Protein AF-A0A257K7D1-F1 (afdb_monomer_lite)

Secondary structure (DSSP, 8-state):
------------TTTTTPPEE---HHHHHHTT--HHHHHHHHHS-EESS-EEEEEEETTEEEEEEEEEPHHHHHHHHHHHHHHHHHHHHHHHHHHTTT-----TTTTT----HHHHHHHHHHHHHHHHHHHHH-HHHHHHHH---

Foldseek 3Di:
DDDDDDDDDPVDPVCPPWDKDADDPVVVVVLVDDPLLVVLQRPWTWTQDWDWAFFAAVNHGDPDTDTDGRSLVRLLCLLVVLVVLLVVLVVVVVCVVPDPPDCPPPVVRNDDPVVSVVSVVSSVSSLVVCCSVDVPVSCRHPNND

Structure (mmCIF, N/CA/C/O backbone):
data_AF-A0A257K7D1-F1
#
_entry.id   AF-A0A257K7D1-F1
#
loop_
_atom_site.group_PDB
_atom_site.id
_atom_site.type_symbol
_atom_site.label_atom_id
_atom_site.label_alt_id
_atom_site.label_comp_id
_atom_site.label_asym_id
_atom_site.label_entity_id
_atom_site.label_seq_id
_atom_site.pdbx_PDB_ins_code
_atom_site.Cartn_x
_atom_site.Cartn_y
_atom_site.Cartn_z
_atom_site.occupancy
_atom_site.B_iso_or_equiv
_atom_site.auth_seq_id
_atom_site.auth_comp_id
_atom_site.auth_asym_id
_atom_site.auth_atom_id
_atom_site.pdbx_PDB_model_num
ATOM 1 N N . MET A 1 1 ? 11.484 -5.020 -21.585 1.00 34.69 1 MET A N 1
ATOM 2 C CA . MET A 1 1 ? 11.827 -6.453 -21.657 1.00 34.69 1 MET A CA 1
ATOM 3 C C . MET A 1 1 ? 12.340 -6.832 -20.279 1.00 34.69 1 MET A C 1
ATOM 5 O O . MET A 1 1 ? 13.451 -6.448 -19.941 1.00 34.69 1 MET A O 1
ATOM 9 N N . PHE A 1 2 ? 11.475 -7.412 -19.446 1.00 36.97 2 PHE A N 1
ATOM 10 C CA . PHE A 1 2 ? 11.816 -7.836 -18.087 1.00 36.97 2 PHE A CA 1
ATOM 11 C C . PHE A 1 2 ? 12.715 -9.071 -18.182 1.00 36.97 2 PHE A C 1
ATOM 13 O O . PHE A 1 2 ? 12.420 -9.980 -18.957 1.00 36.97 2 PHE A O 1
ATOM 20 N N . LYS A 1 3 ? 13.846 -9.068 -17.475 1.00 34.97 3 LYS A N 1
ATOM 21 C CA . LYS A 1 3 ? 14.707 -10.246 -17.371 1.00 34.97 3 LYS A CA 1
ATOM 22 C C . LYS A 1 3 ? 14.173 -11.105 -16.232 1.00 34.97 3 LYS A C 1
ATOM 24 O O . LYS A 1 3 ? 14.294 -10.721 -15.074 1.00 34.97 3 LYS A O 1
ATOM 29 N N . ASN A 1 4 ? 13.577 -12.238 -16.587 1.00 47.53 4 ASN A N 1
ATOM 30 C CA . ASN A 1 4 ? 13.416 -13.351 -15.664 1.00 47.53 4 ASN A CA 1
ATOM 31 C C . ASN A 1 4 ? 14.812 -13.882 -15.341 1.00 47.53 4 ASN A C 1
ATOM 33 O O . ASN A 1 4 ? 15.613 -14.038 -16.259 1.00 47.53 4 ASN A O 1
ATOM 37 N N . ASP A 1 5 ? 15.110 -14.051 -14.054 1.00 44.22 5 ASP A N 1
ATOM 38 C CA . ASP A 1 5 ? 15.799 -15.224 -13.496 1.00 44.22 5 ASP A CA 1
ATOM 39 C C . ASP A 1 5 ? 16.345 -14.889 -12.106 1.00 44.22 5 ASP A C 1
ATOM 41 O O . ASP A 1 5 ? 17.493 -14.487 -11.924 1.00 44.22 5 ASP A O 1
ATOM 45 N N . THR A 1 6 ? 15.507 -15.064 -11.086 1.00 39.00 6 THR A N 1
ATOM 46 C CA . THR A 1 6 ? 15.970 -15.434 -9.741 1.00 39.00 6 THR A CA 1
ATOM 47 C C . THR A 1 6 ? 14.795 -16.024 -8.967 1.00 39.00 6 THR A C 1
ATOM 49 O O . THR A 1 6 ? 13.923 -15.314 -8.474 1.00 39.00 6 THR A O 1
ATOM 52 N N . LYS A 1 7 ? 14.746 -17.360 -8.896 1.00 37.09 7 LYS A N 1
ATOM 53 C CA . LYS A 1 7 ? 13.826 -18.085 -8.015 1.00 37.09 7 LYS A CA 1
ATOM 54 C C . LYS A 1 7 ? 14.290 -17.892 -6.573 1.00 37.09 7 LYS A C 1
ATOM 56 O O . LYS A 1 7 ? 15.144 -18.637 -6.105 1.00 37.09 7 LYS A O 1
ATOM 61 N N . PHE A 1 8 ? 13.730 -16.915 -5.871 1.00 42.38 8 PHE A N 1
ATOM 62 C CA . PHE A 1 8 ? 13.699 -16.972 -4.414 1.00 42.38 8 PHE A CA 1
ATOM 63 C C . PHE A 1 8 ? 12.501 -17.830 -4.031 1.00 42.38 8 PHE A C 1
ATOM 65 O O . PHE A 1 8 ? 11.358 -17.477 -4.313 1.00 42.38 8 PHE A O 1
ATOM 72 N N . MET A 1 9 ? 12.772 -18.998 -3.455 1.00 40.91 9 MET A N 1
ATOM 73 C CA . ME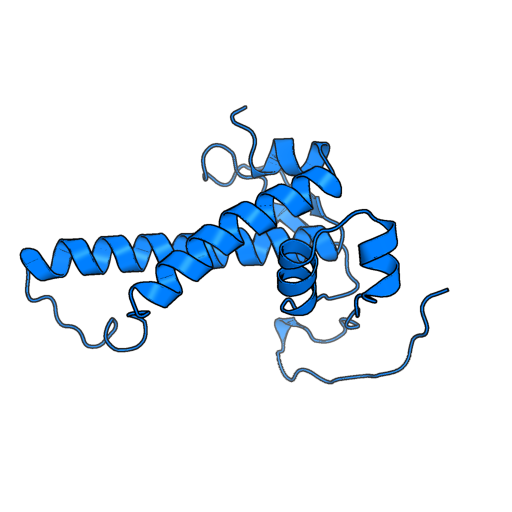T A 1 9 ? 11.730 -19.781 -2.810 1.00 40.91 9 MET A CA 1
ATOM 74 C C . MET A 1 9 ? 11.439 -19.121 -1.468 1.00 40.91 9 MET A C 1
ATOM 76 O O . MET A 1 9 ? 12.229 -19.223 -0.536 1.00 40.91 9 MET A O 1
ATOM 80 N N . THR A 1 10 ? 10.338 -18.378 -1.396 1.00 49.41 10 THR A N 1
ATOM 81 C CA . THR A 1 10 ? 9.723 -18.055 -0.114 1.00 49.41 10 THR A CA 1
ATOM 82 C C . THR A 1 10 ? 8.930 -19.289 0.308 1.00 49.41 10 THR A C 1
ATOM 84 O O . THR A 1 10 ? 7.974 -19.675 -0.362 1.00 49.41 10 THR A O 1
ATOM 87 N N . ASP A 1 11 ? 9.352 -19.950 1.389 1.00 48.47 11 ASP A N 1
ATOM 88 C CA . ASP A 1 11 ? 8.725 -21.164 1.945 1.00 48.47 11 ASP A CA 1
ATOM 89 C C . ASP A 1 11 ? 7.366 -20.867 2.621 1.00 48.47 11 ASP A C 1
AT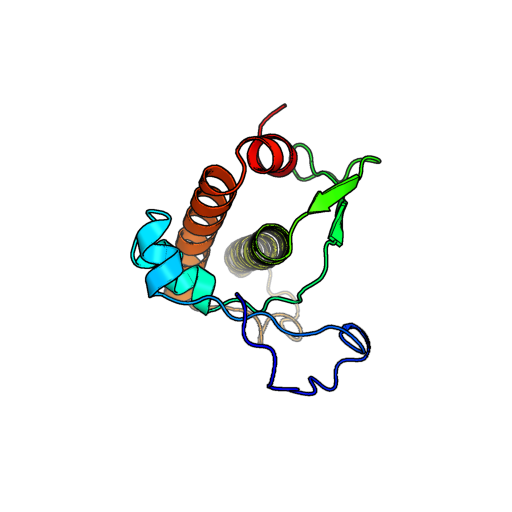OM 91 O O . ASP A 1 11 ? 7.059 -21.359 3.706 1.00 48.47 11 ASP A O 1
ATOM 95 N N . ASN A 1 12 ? 6.529 -20.029 2.003 1.00 54.81 12 ASN A N 1
ATOM 96 C CA . ASN A 1 12 ? 5.181 -19.742 2.468 1.00 54.81 12 ASN A CA 1
ATOM 97 C C . ASN A 1 12 ? 4.176 -20.467 1.551 1.00 54.81 12 ASN A C 1
ATOM 99 O O . ASN A 1 12 ? 4.139 -20.201 0.349 1.00 54.81 12 ASN A O 1
ATOM 103 N N . PRO A 1 13 ? 3.332 -21.386 2.062 1.00 57.41 13 PRO A N 1
ATOM 104 C CA . PRO A 1 13 ? 2.403 -22.156 1.227 1.00 57.41 13 PRO A CA 1
ATOM 105 C C . PRO A 1 13 ? 1.421 -21.282 0.428 1.00 57.41 13 PRO A C 1
ATOM 107 O O . PRO A 1 13 ? 0.890 -21.731 -0.585 1.00 57.41 13 PRO A O 1
ATOM 110 N N . ILE A 1 14 ? 1.209 -20.029 0.845 1.00 56.81 14 ILE A N 1
ATOM 111 C CA . ILE A 1 14 ? 0.345 -19.054 0.164 1.00 56.81 14 ILE A CA 1
ATOM 112 C C . ILE A 1 14 ? 0.996 -18.505 -1.123 1.00 56.81 14 ILE A C 1
ATOM 114 O O . ILE A 1 14 ? 0.285 -18.168 -2.069 1.00 56.81 14 ILE A O 1
ATOM 118 N N . THR A 1 15 ? 2.331 -18.450 -1.195 1.00 56.50 15 THR A N 1
ATOM 119 C CA . THR A 1 15 ? 3.094 -17.871 -2.321 1.00 56.50 15 THR A CA 1
ATOM 120 C C . THR A 1 15 ? 3.662 -18.929 -3.272 1.00 56.50 15 THR A C 1
ATOM 122 O O . THR A 1 15 ? 4.341 -18.597 -4.246 1.00 56.50 15 THR A O 1
ATOM 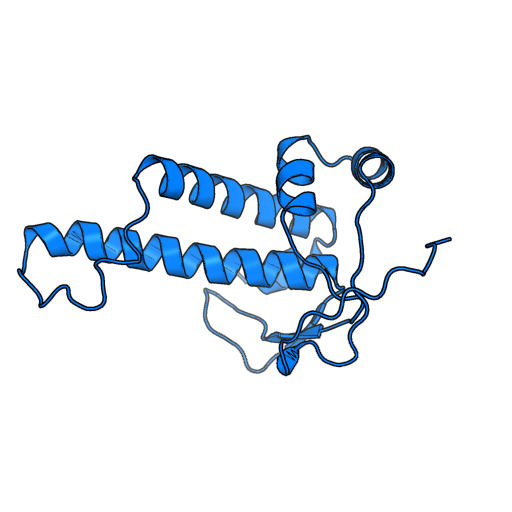125 N N . SER A 1 16 ? 3.360 -20.210 -3.032 1.00 55.44 16 SER A N 1
ATOM 126 C CA . SER A 1 16 ? 3.813 -21.325 -3.865 1.00 55.44 16 SER A CA 1
ATOM 127 C C . SER A 1 16 ? 3.364 -21.159 -5.324 1.00 55.44 16 SER A C 1
ATOM 129 O O . SER A 1 16 ? 2.176 -21.025 -5.618 1.00 55.44 16 SER A O 1
ATOM 131 N N . GLY A 1 17 ? 4.329 -21.157 -6.250 1.00 65.62 17 GLY A N 1
ATOM 132 C CA . GLY A 1 17 ? 4.084 -21.001 -7.689 1.00 65.62 17 GLY A CA 1
ATOM 133 C C . GLY A 1 17 ? 3.958 -19.555 -8.185 1.00 65.62 17 GLY A C 1
ATOM 134 O O . GLY A 1 17 ? 3.676 -19.359 -9.365 1.00 65.62 17 GLY A O 1
ATOM 135 N N . LEU A 1 18 ? 4.170 -18.552 -7.326 1.00 69.75 18 LEU A N 1
ATOM 136 C CA . LEU A 1 18 ? 4.232 -17.146 -7.731 1.00 69.75 18 LEU A CA 1
ATOM 137 C C . LEU A 1 18 ? 5.674 -16.728 -8.045 1.00 69.75 18 LEU A C 1
ATOM 139 O O . LEU A 1 18 ? 6.596 -17.020 -7.288 1.00 69.75 18 LEU A O 1
ATOM 143 N N . GLU A 1 19 ? 5.870 -16.016 -9.154 1.00 77.56 19 GLU A N 1
ATOM 144 C CA . GLU A 1 19 ? 7.155 -15.388 -9.478 1.00 77.56 19 GLU A CA 1
ATOM 145 C C . GLU A 1 19 ? 7.236 -14.013 -8.813 1.00 77.56 19 GLU A C 1
ATOM 147 O O . GLU A 1 19 ? 6.304 -13.219 -8.931 1.00 77.56 19 GLU A O 1
ATOM 152 N N . MET A 1 20 ? 8.337 -13.710 -8.125 1.00 76.62 20 MET A N 1
ATOM 153 C CA . MET A 1 20 ? 8.539 -12.370 -7.569 1.00 76.62 20 MET A CA 1
ATOM 154 C C . MET A 1 20 ? 8.872 -11.368 -8.674 1.00 76.62 20 MET A C 1
ATOM 156 O O . MET A 1 20 ? 9.603 -11.676 -9.616 1.00 76.62 20 MET A O 1
ATOM 160 N N . MET A 1 21 ? 8.362 -10.149 -8.529 1.00 82.00 21 MET A N 1
ATOM 161 C CA . MET A 1 21 ? 8.673 -9.026 -9.404 1.00 82.00 21 MET A CA 1
ATOM 162 C C . MET A 1 21 ? 9.550 -8.015 -8.664 1.00 82.00 21 MET A C 1
ATOM 164 O O . MET A 1 21 ? 9.309 -7.698 -7.503 1.00 82.00 21 MET A O 1
ATOM 168 N N . PHE A 1 22 ? 10.535 -7.460 -9.370 1.00 81.00 22 PHE A N 1
ATOM 169 C CA . PHE A 1 22 ? 11.393 -6.397 -8.855 1.00 81.00 22 PHE A CA 1
ATOM 170 C C . PHE A 1 22 ? 11.139 -5.091 -9.600 1.00 81.00 22 PHE A C 1
ATOM 172 O O . PHE A 1 22 ? 10.986 -5.073 -10.824 1.00 81.00 22 PHE A O 1
ATOM 179 N N . LEU A 1 23 ? 11.122 -3.986 -8.858 1.00 86.69 23 LEU A N 1
ATOM 180 C CA . LEU A 1 23 ? 10.993 -2.647 -9.420 1.00 86.69 23 LEU A CA 1
ATOM 181 C C . LEU A 1 23 ? 12.373 -2.009 -9.592 1.00 86.69 23 LEU A C 1
ATOM 183 O O . LEU A 1 23 ? 13.192 -1.990 -8.677 1.00 86.69 23 LEU A O 1
ATOM 187 N N . GLU A 1 24 ? 12.629 -1.438 -10.768 1.00 88.50 24 GLU A N 1
ATOM 188 C CA . GLU A 1 24 ? 13.871 -0.713 -11.036 1.00 88.50 24 GLU A CA 1
ATOM 189 C C . GLU A 1 24 ? 13.719 0.781 -10.728 1.00 88.50 24 GLU A C 1
ATOM 191 O O . GLU A 1 24 ? 12.890 1.467 -11.331 1.00 88.50 24 GLU A O 1
ATOM 196 N N . VAL A 1 25 ? 14.603 1.336 -9.892 1.00 89.62 25 VAL A N 1
ATOM 197 C CA . VAL A 1 25 ? 14.611 2.771 -9.529 1.00 89.62 25 VAL A CA 1
ATOM 198 C C . VAL A 1 25 ? 14.589 3.687 -10.756 1.00 89.62 25 VAL A C 1
ATOM 200 O O . VAL A 1 25 ? 13.861 4.678 -10.799 1.00 89.62 25 VAL A O 1
ATOM 203 N N . LYS A 1 26 ? 15.357 3.345 -11.798 1.00 91.06 26 LYS A N 1
ATOM 204 C CA . LYS A 1 26 ? 15.412 4.127 -13.042 1.00 91.06 26 LYS A CA 1
ATOM 205 C C . LYS A 1 26 ? 14.065 4.149 -13.770 1.00 91.06 26 LYS A C 1
ATOM 207 O O . LYS A 1 26 ? 13.726 5.169 -14.367 1.00 91.06 26 LYS A O 1
ATOM 212 N N . ALA A 1 27 ? 13.317 3.047 -13.745 1.00 89.69 27 ALA A N 1
ATOM 213 C CA . ALA A 1 27 ? 11.980 2.979 -14.324 1.00 89.69 27 ALA A CA 1
ATOM 214 C C . ALA A 1 27 ? 10.981 3.793 -13.490 1.00 89.69 27 ALA A C 1
ATOM 216 O O . ALA A 1 27 ? 10.233 4.587 -14.055 1.00 89.69 27 ALA A O 1
ATOM 217 N N . LEU A 1 28 ? 11.044 3.687 -12.159 1.00 91.50 28 LEU A N 1
ATOM 218 C CA . LEU A 1 28 ? 10.182 4.448 -11.250 1.00 91.50 28 LEU A CA 1
ATOM 219 C C . LEU A 1 28 ? 10.380 5.965 -11.386 1.00 91.50 28 LEU A C 1
ATOM 221 O O . LEU A 1 28 ? 9.410 6.713 -11.488 1.00 91.50 28 LEU A O 1
ATOM 225 N N . ARG A 1 29 ? 11.629 6.430 -11.496 1.00 91.56 29 ARG A N 1
ATOM 226 C CA . ARG A 1 29 ? 11.921 7.853 -11.741 1.00 91.56 29 ARG A CA 1
ATOM 227 C C . ARG A 1 29 ? 11.356 8.349 -13.071 1.00 91.56 29 ARG A C 1
ATOM 229 O O . ARG A 1 29 ? 10.852 9.463 -13.138 1.00 91.56 29 ARG A O 1
ATOM 236 N N . LYS A 1 30 ? 11.379 7.523 -14.125 1.00 92.31 30 LYS A N 1
ATOM 237 C CA . LYS A 1 30 ? 10.740 7.858 -15.414 1.00 92.31 30 LYS A CA 1
ATOM 238 C C . LYS A 1 30 ? 9.215 7.952 -15.321 1.00 92.31 30 LYS A C 1
ATOM 240 O O . LYS A 1 30 ? 8.613 8.643 -16.133 1.00 92.31 30 LYS A O 1
ATOM 245 N N . MET A 1 31 ? 8.607 7.272 -14.350 1.00 87.56 31 MET A N 1
ATOM 246 C CA . MET A 1 31 ? 7.174 7.352 -14.045 1.00 87.56 31 MET A CA 1
ATOM 247 C C . MET A 1 31 ? 6.824 8.532 -13.118 1.00 87.56 31 MET A C 1
ATOM 249 O O . MET A 1 31 ? 5.685 8.636 -12.673 1.00 87.56 31 MET A O 1
ATOM 253 N N . ASN A 1 32 ? 7.768 9.442 -12.839 1.00 92.81 32 ASN A N 1
ATOM 254 C CA . ASN A 1 32 ? 7.582 10.613 -11.973 1.00 92.81 32 ASN A CA 1
ATOM 255 C C . ASN A 1 32 ? 7.176 10.268 -10.523 1.00 92.81 32 ASN A C 1
ATOM 257 O O . ASN A 1 32 ? 6.415 11.006 -9.879 1.00 92.81 32 ASN A O 1
ATOM 261 N N . PHE A 1 33 ? 7.697 9.157 -9.994 1.00 93.38 33 PHE A N 1
ATOM 262 C CA . PHE A 1 33 ? 7.681 8.907 -8.554 1.00 93.38 33 PHE A CA 1
ATOM 263 C C . PHE A 1 33 ? 8.761 9.734 -7.853 1.00 93.38 33 PHE A C 1
ATOM 265 O O . PHE A 1 33 ? 9.884 9.848 -8.350 1.00 93.38 33 PHE A O 1
ATOM 272 N N . ASN A 1 34 ? 8.406 10.337 -6.719 1.00 94.75 34 ASN A N 1
ATOM 273 C CA . ASN A 1 34 ? 9.350 11.049 -5.860 1.00 94.75 34 ASN A CA 1
ATOM 274 C C . ASN A 1 34 ? 10.139 10.065 -4.972 1.00 94.75 34 ASN A C 1
ATOM 276 O O . ASN A 1 34 ? 9.854 8.870 -4.956 1.00 94.75 34 ASN A O 1
ATOM 280 N N . GLU A 1 35 ? 11.137 10.555 -4.234 1.00 94.56 35 GLU A N 1
ATOM 281 C CA . GLU A 1 35 ? 12.019 9.681 -3.445 1.00 94.56 35 GLU A CA 1
ATOM 282 C C . GLU A 1 35 ? 11.277 8.914 -2.334 1.00 94.56 35 GLU A C 1
ATOM 284 O O . GLU A 1 35 ? 11.561 7.738 -2.137 1.00 94.56 35 GLU A O 1
ATOM 289 N N . GLU A 1 36 ? 10.276 9.511 -1.675 1.00 94.12 36 GLU A N 1
ATOM 290 C CA . GLU A 1 36 ? 9.467 8.817 -0.654 1.00 94.12 36 GLU A CA 1
ATOM 291 C C . GLU A 1 36 ? 8.589 7.716 -1.262 1.00 94.12 36 GLU A C 1
ATOM 293 O O . GLU A 1 36 ? 8.417 6.645 -0.682 1.00 94.12 36 GLU A O 1
ATOM 298 N N . GLU A 1 37 ? 8.029 7.972 -2.445 1.00 94.38 37 GLU A N 1
ATOM 299 C CA . GLU A 1 37 ? 7.233 6.994 -3.182 1.00 94.38 37 GLU A CA 1
ATOM 300 C C . GLU A 1 37 ? 8.099 5.826 -3.657 1.00 94.38 37 GLU A C 1
ATOM 302 O O . GLU A 1 37 ? 7.682 4.673 -3.569 1.00 94.38 37 GLU A O 1
ATOM 307 N N . ILE A 1 38 ? 9.314 6.118 -4.124 1.00 93.75 38 ILE A N 1
ATOM 308 C CA . ILE A 1 38 ? 10.293 5.106 -4.523 1.00 93.75 38 ILE A CA 1
ATOM 309 C C . ILE A 1 38 ? 10.729 4.281 -3.312 1.00 93.75 38 ILE A C 1
ATOM 311 O O . ILE A 1 38 ? 10.742 3.058 -3.407 1.00 93.75 38 ILE A O 1
ATOM 315 N N . GLU A 1 39 ? 11.053 4.914 -2.183 1.00 93.62 39 GLU A N 1
ATOM 316 C CA . GLU A 1 39 ? 11.440 4.212 -0.955 1.00 93.62 39 GLU A CA 1
ATOM 317 C C . GLU A 1 39 ? 10.347 3.231 -0.516 1.00 93.62 39 GLU A C 1
ATOM 319 O O . GLU A 1 39 ? 10.632 2.057 -0.275 1.00 93.62 39 GLU A O 1
ATOM 324 N N . LEU A 1 40 ? 9.084 3.677 -0.498 1.00 94.31 40 LEU A N 1
ATOM 325 C CA . LEU A 1 40 ? 7.964 2.800 -0.174 1.00 94.31 40 LEU A CA 1
ATOM 326 C C . LEU A 1 40 ? 7.840 1.659 -1.190 1.00 94.31 40 LEU A C 1
ATOM 328 O O . LEU A 1 40 ? 7.758 0.504 -0.783 1.00 94.31 40 LEU A O 1
ATOM 332 N N . LEU A 1 41 ? 7.877 1.950 -2.494 1.00 92.69 41 LEU A N 1
ATOM 333 C CA . LEU A 1 41 ? 7.760 0.926 -3.537 1.00 92.69 41 LEU A CA 1
ATOM 334 C C . LEU A 1 41 ? 8.849 -0.140 -3.433 1.00 92.69 41 LEU A C 1
ATOM 336 O O . LEU A 1 41 ? 8.564 -1.310 -3.650 1.00 92.69 41 LEU A O 1
ATOM 340 N N . LEU A 1 42 ? 10.079 0.233 -3.100 1.00 91.38 42 LEU A N 1
ATOM 341 C CA . LEU A 1 42 ? 11.179 -0.724 -2.973 1.00 91.38 42 LEU A CA 1
ATOM 342 C C . LEU A 1 42 ? 11.121 -1.548 -1.682 1.00 91.38 42 LEU A C 1
ATOM 344 O O . LEU A 1 42 ? 11.769 -2.587 -1.611 1.00 91.38 42 LEU A O 1
ATOM 348 N N . SER A 1 43 ? 10.364 -1.104 -0.676 1.00 88.94 43 SER A N 1
ATOM 349 C CA . SER A 1 43 ? 10.180 -1.841 0.581 1.00 88.94 43 SER A CA 1
ATOM 350 C C . SER A 1 43 ? 9.101 -2.928 0.530 1.00 88.94 43 SER A C 1
ATOM 352 O O . SER A 1 43 ? 8.989 -3.705 1.475 1.00 88.94 43 SER A O 1
ATOM 354 N N . LEU A 1 44 ? 8.295 -2.975 -0.536 1.00 88.81 44 LEU A N 1
ATOM 355 C CA . LEU A 1 44 ? 7.203 -3.938 -0.679 1.00 88.81 44 LEU A CA 1
ATOM 356 C C . LEU A 1 44 ? 7.636 -5.170 -1.473 1.00 88.81 44 LEU A C 1
ATOM 358 O O . LEU A 1 44 ? 8.460 -5.093 -2.385 1.00 88.81 44 LEU A O 1
ATOM 362 N N . GLU A 1 45 ? 7.010 -6.297 -1.157 1.00 84.50 45 GLU A N 1
ATOM 363 C CA . GLU A 1 45 ? 7.115 -7.523 -1.940 1.00 84.50 45 GLU A CA 1
ATOM 364 C C . GLU A 1 45 ? 6.026 -7.553 -3.014 1.00 84.50 45 GLU A C 1
ATOM 366 O O . GLU A 1 45 ? 4.862 -7.242 -2.751 1.00 84.50 45 GLU A O 1
ATOM 371 N N . TYR A 1 46 ? 6.405 -7.950 -4.228 1.00 83.44 46 TYR A N 1
ATOM 372 C CA . TYR A 1 46 ? 5.487 -8.058 -5.354 1.00 83.44 46 TYR A CA 1
ATOM 373 C C . TYR A 1 46 ? 5.533 -9.455 -5.942 1.00 83.44 46 TYR A C 1
ATOM 375 O O . TYR A 1 46 ? 6.604 -9.986 -6.242 1.00 83.44 46 TYR A O 1
ATOM 383 N N . PHE A 1 47 ? 4.356 -9.998 -6.217 1.00 83.19 47 PHE A N 1
ATOM 384 C CA . PHE A 1 47 ? 4.196 -11.225 -6.978 1.00 83.19 47 PHE A CA 1
ATOM 385 C C . PHE A 1 47 ? 3.651 -10.884 -8.360 1.00 83.19 47 PHE A C 1
ATOM 387 O O . PHE A 1 47 ? 2.724 -10.090 -8.485 1.00 83.19 47 PHE A O 1
ATOM 394 N N . ASN A 1 48 ? 4.218 -11.474 -9.410 1.00 80.31 48 ASN A N 1
ATOM 395 C CA . ASN A 1 48 ? 3.824 -11.273 -10.802 1.00 80.31 48 ASN A CA 1
ATOM 396 C C . ASN A 1 48 ? 2.482 -11.963 -11.106 1.00 80.31 48 ASN A C 1
ATOM 398 O O . ASN A 1 48 ? 2.393 -12.924 -11.872 1.00 80.31 48 ASN A O 1
ATOM 402 N N . LYS A 1 49 ? 1.422 -11.506 -10.442 1.00 83.06 49 LYS A N 1
ATOM 403 C CA . LYS A 1 49 ? 0.076 -12.042 -10.545 1.00 83.06 49 LYS A CA 1
ATOM 404 C C . LYS A 1 49 ? -0.944 -10.933 -10.342 1.00 83.06 49 LYS A C 1
ATOM 406 O O . LYS A 1 49 ? -0.853 -10.142 -9.412 1.00 83.06 49 LYS A O 1
ATOM 411 N N . TYR A 1 50 ? -1.944 -10.917 -11.214 1.00 86.19 50 TYR A N 1
ATOM 412 C CA . TYR A 1 50 ? -3.130 -10.105 -10.999 1.00 86.19 50 TYR A CA 1
ATOM 413 C C . TYR A 1 50 ? -4.000 -10.726 -9.911 1.00 86.19 50 TYR A C 1
ATOM 415 O O . TYR A 1 50 ? -4.264 -11.933 -9.926 1.00 86.19 50 TYR A O 1
ATOM 423 N N . GLU A 1 51 ? -4.497 -9.894 -9.005 1.00 85.31 51 GLU A N 1
ATOM 424 C CA . GLU A 1 51 ? -5.222 -10.359 -7.828 1.00 85.31 51 GLU A CA 1
ATOM 425 C C . GLU A 1 51 ? -6.633 -9.788 -7.756 1.00 85.31 51 GLU A C 1
ATOM 427 O O . GLU A 1 51 ? -6.875 -8.610 -8.015 1.00 85.31 51 GLU A O 1
ATOM 432 N N . LEU A 1 52 ? -7.597 -10.646 -7.410 1.00 89.38 52 LEU A N 1
ATOM 433 C CA . LEU A 1 52 ? -8.979 -10.230 -7.200 1.00 89.38 52 LEU A CA 1
ATOM 434 C C . LEU A 1 52 ? -9.140 -9.666 -5.792 1.00 89.38 52 LEU A C 1
ATOM 436 O O . LEU A 1 52 ? -9.265 -10.414 -4.823 1.00 89.38 52 LEU A O 1
ATOM 440 N N . PHE A 1 53 ? -9.239 -8.347 -5.705 1.00 86.50 53 PHE A N 1
ATOM 441 C CA . PHE A 1 53 ? -9.417 -7.634 -4.452 1.00 86.50 53 PHE A CA 1
ATOM 442 C C . PHE A 1 53 ? -10.876 -7.279 -4.184 1.00 86.50 53 PHE A C 1
ATOM 444 O O . PHE A 1 53 ? -11.580 -6.823 -5.092 1.00 86.50 53 PHE A O 1
ATOM 451 N N . PRO A 1 54 ? -11.359 -7.437 -2.938 1.00 86.44 54 PRO A N 1
ATOM 452 C CA . PRO A 1 54 ? -12.662 -6.924 -2.553 1.00 86.44 54 PRO A CA 1
ATOM 453 C C . PRO A 1 54 ? -12.659 -5.393 -2.580 1.00 86.44 54 PRO A C 1
ATOM 455 O O . PRO A 1 54 ? -11.819 -4.746 -1.954 1.00 86.44 54 PRO A O 1
ATOM 458 N N . VAL A 1 55 ? -13.648 -4.807 -3.252 1.00 84.06 55 VAL A N 1
ATOM 459 C CA . VAL A 1 55 ? -13.862 -3.357 -3.219 1.00 84.06 55 VAL A CA 1
ATOM 460 C C . VAL A 1 55 ? -14.338 -2.965 -1.829 1.00 84.06 55 VAL A C 1
ATOM 462 O O . VAL A 1 55 ? -15.269 -3.578 -1.291 1.00 84.06 55 VAL A O 1
ATOM 465 N N . ARG A 1 56 ? -13.737 -1.915 -1.269 1.00 79.94 56 ARG A N 1
ATOM 466 C CA . ARG A 1 56 ? -14.110 -1.351 0.027 1.00 79.94 56 ARG A CA 1
ATOM 467 C C . ARG A 1 56 ? -14.725 0.026 -0.173 1.00 79.94 56 ARG A C 1
ATOM 469 O O . ARG A 1 56 ? -14.117 0.885 -0.792 1.00 79.94 56 ARG A O 1
ATOM 476 N N . LYS A 1 57 ? -15.913 0.244 0.385 1.00 75.56 57 LYS A N 1
ATOM 477 C CA . LYS A 1 57 ? -16.562 1.559 0.441 1.00 75.56 57 LYS A CA 1
ATOM 478 C C . LYS A 1 57 ? -16.705 1.978 1.887 1.00 75.56 57 LYS A C 1
ATOM 480 O O . LYS A 1 57 ? -17.288 1.229 2.669 1.00 75.56 57 LYS A O 1
ATOM 485 N N . ASN A 1 58 ? -16.173 3.146 2.246 1.00 73.25 58 ASN A N 1
ATOM 486 C CA . ASN A 1 58 ? -16.117 3.598 3.641 1.00 73.25 58 ASN A CA 1
ATOM 487 C C . ASN A 1 58 ? -15.593 2.480 4.558 1.00 73.25 58 ASN A C 1
ATOM 489 O O . ASN A 1 58 ? -16.191 2.160 5.581 1.00 73.25 58 ASN A O 1
ATOM 493 N N . GLU A 1 59 ? -14.523 1.814 4.108 1.00 69.50 59 GLU A N 1
ATOM 494 C CA . GLU A 1 59 ? -13.831 0.725 4.815 1.00 69.50 59 GLU A CA 1
ATOM 495 C C . GLU A 1 59 ? -14.607 -0.599 4.926 1.00 69.50 59 GLU A C 1
ATOM 497 O O . GLU A 1 59 ? -14.031 -1.621 5.306 1.00 69.50 59 GLU A O 1
ATOM 502 N N . LYS A 1 60 ? -15.872 -0.636 4.498 1.00 79.88 60 LYS A N 1
ATOM 503 C CA . LYS A 1 60 ? -16.687 -1.853 4.464 1.00 79.88 60 LYS A CA 1
ATOM 504 C C . LYS A 1 60 ? -16.462 -2.616 3.166 1.00 79.88 60 LYS A C 1
ATOM 506 O O . LYS A 1 60 ? -16.578 -2.054 2.076 1.00 79.88 60 LYS A O 1
ATOM 511 N N . ILE A 1 61 ? -16.157 -3.908 3.292 1.00 83.88 61 ILE A N 1
ATOM 512 C CA . ILE A 1 61 ? -16.066 -4.829 2.155 1.00 83.88 61 ILE A CA 1
ATOM 513 C C . ILE A 1 61 ? -17.436 -4.905 1.482 1.00 83.88 61 ILE A C 1
ATOM 515 O O . ILE A 1 61 ? -18.457 -5.107 2.136 1.00 83.88 61 ILE A O 1
ATOM 519 N N . THR A 1 62 ? -17.446 -4.731 0.168 1.00 85.12 62 THR A N 1
ATOM 520 C CA . THR A 1 62 ? -18.638 -4.889 -0.662 1.00 85.12 62 THR A CA 1
ATOM 521 C C . THR A 1 62 ? -18.637 -6.257 -1.344 1.00 85.12 62 THR A C 1
ATOM 523 O O . THR A 1 62 ? -17.626 -6.956 -1.369 1.00 85.12 62 THR A O 1
ATOM 526 N N . ASN A 1 63 ? -19.752 -6.617 -1.982 1.00 87.56 63 ASN A N 1
ATOM 527 C CA . ASN A 1 63 ? -19.847 -7.847 -2.778 1.00 87.56 63 ASN A CA 1
ATOM 528 C C . ASN A 1 63 ? -19.113 -7.754 -4.130 1.00 87.56 63 ASN A C 1
ATOM 530 O O . ASN A 1 63 ? -19.101 -8.719 -4.892 1.00 87.56 63 ASN A O 1
ATOM 534 N N . LYS A 1 64 ? -18.534 -6.594 -4.465 1.00 86.88 64 LYS A N 1
ATOM 535 C CA . LYS A 1 64 ? -17.801 -6.387 -5.715 1.00 86.88 64 LYS A CA 1
ATOM 536 C C . LYS A 1 64 ? -16.327 -6.724 -5.522 1.00 86.88 64 LYS A C 1
ATOM 538 O O . LYS A 1 64 ? -15.744 -6.433 -4.478 1.00 86.88 64 LYS A O 1
ATOM 543 N N . LYS A 1 65 ? -15.720 -7.281 -6.566 1.00 90.31 65 LYS A N 1
ATOM 544 C CA . LYS A 1 65 ? -14.276 -7.494 -6.654 1.00 90.31 65 LYS A CA 1
ATOM 545 C C . LYS A 1 65 ? -13.727 -6.779 -7.879 1.00 90.31 65 LYS A C 1
ATOM 547 O O . LYS A 1 65 ? -14.428 -6.670 -8.883 1.00 90.31 65 LYS A O 1
ATOM 552 N N . ILE A 1 66 ? -12.495 -6.306 -7.780 1.00 88.69 66 ILE A N 1
ATOM 553 C CA . ILE A 1 66 ? -11.742 -5.735 -8.894 1.00 88.69 66 ILE A CA 1
ATOM 554 C C . ILE A 1 66 ? -10.441 -6.501 -9.056 1.00 88.69 66 ILE A C 1
ATOM 556 O O . ILE A 1 66 ? -9.878 -6.989 -8.080 1.00 88.69 66 ILE A O 1
ATOM 560 N N . LEU A 1 67 ? -9.995 -6.634 -10.298 1.00 90.81 67 LEU A N 1
ATOM 561 C CA . LEU A 1 67 ? -8.705 -7.226 -10.601 1.00 90.81 67 LEU A CA 1
ATOM 562 C C . LEU A 1 67 ? -7.644 -6.125 -10.511 1.00 90.81 67 LEU A C 1
ATOM 564 O O . LEU A 1 67 ? -7.750 -5.124 -11.219 1.00 90.81 67 LEU A O 1
ATOM 568 N N . LEU A 1 68 ? -6.666 -6.294 -9.628 1.00 89.81 68 LEU A N 1
ATOM 569 C CA . LEU A 1 68 ? -5.548 -5.373 -9.450 1.00 89.81 68 LEU A CA 1
ATOM 570 C C . LEU A 1 68 ? -4.304 -5.924 -10.134 1.00 89.81 68 LEU A C 1
ATOM 572 O O . LEU A 1 68 ? -4.061 -7.131 -10.106 1.00 89.81 68 LEU A O 1
ATOM 576 N N . ASP A 1 69 ? -3.521 -5.032 -10.735 1.00 89.25 69 ASP A N 1
ATOM 577 C CA . ASP A 1 69 ? -2.151 -5.348 -11.122 1.00 89.25 69 ASP A CA 1
ATOM 578 C C . ASP A 1 69 ? -1.274 -5.584 -9.874 1.00 89.25 69 ASP A C 1
ATOM 580 O O . ASP A 1 69 ? -1.615 -5.102 -8.788 1.00 89.25 69 ASP A O 1
ATOM 584 N N . PRO A 1 70 ? -0.140 -6.294 -10.019 1.00 89.31 70 PRO A N 1
ATOM 585 C CA . PRO A 1 70 ? 0.771 -6.609 -8.918 1.00 89.31 70 PRO A CA 1
ATOM 586 C C . PRO A 1 70 ? 1.158 -5.432 -8.018 1.00 89.31 70 PRO A C 1
ATOM 588 O O . PRO A 1 70 ? 1.246 -5.584 -6.800 1.00 89.31 70 PRO A O 1
ATOM 591 N N . VAL A 1 71 ? 1.401 -4.252 -8.601 1.00 89.88 71 VAL A N 1
ATOM 592 C CA . VAL A 1 71 ? 1.866 -3.083 -7.844 1.00 89.88 71 VAL A CA 1
ATOM 593 C C . VAL A 1 71 ? 0.720 -2.518 -7.017 1.00 89.88 71 VAL A C 1
ATOM 595 O O . VAL A 1 71 ? 0.881 -2.274 -5.821 1.00 89.88 71 VAL A O 1
ATOM 598 N N . CYS A 1 72 ? -0.455 -2.352 -7.627 1.00 90.62 72 CYS A N 1
ATOM 599 C CA . CYS A 1 72 ? -1.639 -1.904 -6.903 1.00 90.62 72 CYS A CA 1
ATOM 600 C C . CYS A 1 72 ? -2.073 -2.904 -5.825 1.00 90.62 72 CYS A C 1
ATOM 602 O O . CYS A 1 72 ? -2.467 -2.465 -4.749 1.00 90.62 72 CYS A O 1
ATOM 604 N N . ALA A 1 73 ? -1.982 -4.213 -6.076 1.00 89.75 73 ALA A N 1
ATOM 605 C CA . ALA A 1 73 ? -2.293 -5.244 -5.085 1.00 89.75 73 ALA A CA 1
ATOM 606 C C . ALA A 1 73 ? -1.427 -5.088 -3.823 1.00 89.75 73 ALA A C 1
ATOM 608 O O . ALA A 1 73 ? -1.965 -4.874 -2.736 1.00 89.75 73 ALA A O 1
ATOM 609 N N . ALA A 1 74 ? -0.099 -5.055 -3.984 1.00 90.38 74 ALA A N 1
ATOM 610 C CA . ALA A 1 74 ? 0.838 -4.896 -2.871 1.00 90.38 74 ALA A CA 1
ATOM 611 C C . ALA A 1 74 ? 0.633 -3.577 -2.102 1.00 90.38 74 ALA A C 1
ATOM 613 O O . ALA A 1 74 ? 0.643 -3.555 -0.871 1.00 90.38 74 ALA A O 1
ATOM 614 N N . LEU A 1 75 ? 0.393 -2.466 -2.810 1.00 92.31 75 LEU A N 1
ATOM 615 C CA . LEU A 1 75 ? 0.135 -1.162 -2.184 1.00 92.31 75 LEU A CA 1
ATOM 616 C C . LEU A 1 75 ? -1.171 -1.139 -1.385 1.00 92.31 75 LEU A C 1
ATOM 618 O O . LEU A 1 75 ? -1.242 -0.512 -0.325 1.00 92.31 75 LEU A O 1
ATOM 622 N N . VAL A 1 76 ? -2.216 -1.787 -1.899 1.00 89.31 76 VAL A N 1
ATOM 623 C CA . VAL A 1 76 ? -3.523 -1.859 -1.242 1.00 89.31 76 VAL A CA 1
ATOM 624 C C . VAL A 1 76 ? -3.450 -2.748 0.001 1.00 89.31 76 VAL A C 1
ATOM 626 O O . VAL A 1 76 ? -3.970 -2.353 1.049 1.00 89.31 76 VAL A O 1
ATOM 629 N N . ASP A 1 77 ? -2.762 -3.887 -0.078 1.00 87.69 77 ASP A N 1
ATOM 630 C CA . ASP A 1 77 ? -2.505 -4.754 1.075 1.00 87.69 77 ASP A CA 1
ATOM 631 C C . ASP A 1 77 ? -1.696 -4.048 2.156 1.00 87.69 77 ASP A C 1
ATOM 633 O O . ASP A 1 77 ? -2.126 -4.001 3.314 1.00 87.69 77 ASP A O 1
ATOM 637 N N . PHE A 1 78 ? -0.580 -3.417 1.772 1.00 90.88 78 PHE A N 1
ATOM 638 C CA . PHE A 1 78 ? 0.215 -2.593 2.676 1.00 90.88 78 PHE A CA 1
ATOM 639 C C . PHE A 1 78 ? -0.657 -1.542 3.366 1.00 90.88 78 PHE A C 1
ATOM 641 O O . PHE A 1 78 ? -0.655 -1.442 4.593 1.00 90.88 78 PHE A O 1
ATOM 648 N N . TYR A 1 79 ? -1.451 -0.791 2.596 1.00 91.00 79 TYR A N 1
ATOM 649 C CA . TYR A 1 79 ? -2.281 0.280 3.134 1.00 91.00 79 TYR A CA 1
ATOM 650 C C . TYR A 1 79 ? -3.259 -0.224 4.201 1.00 91.00 79 TYR A C 1
ATOM 652 O O . TYR A 1 79 ? -3.341 0.345 5.292 1.00 91.00 79 TYR A O 1
ATOM 660 N N . PHE A 1 80 ? -4.027 -1.276 3.910 1.00 85.88 80 PHE A N 1
ATOM 661 C CA . PHE A 1 80 ? -5.029 -1.766 4.857 1.00 85.88 80 PHE A CA 1
ATOM 662 C C . PHE A 1 80 ? -4.402 -2.494 6.050 1.00 85.88 80 PHE A C 1
ATOM 664 O O . PHE A 1 80 ? -4.911 -2.352 7.166 1.00 85.88 80 PHE A O 1
ATOM 671 N N . GLY A 1 81 ? -3.295 -3.212 5.844 1.00 84.12 81 GLY A N 1
ATOM 672 C CA . GLY A 1 81 ? -2.521 -3.835 6.917 1.00 84.12 81 GLY A CA 1
ATOM 673 C C . GLY A 1 81 ? -1.955 -2.798 7.887 1.00 84.12 81 GLY A C 1
ATOM 674 O O . GLY A 1 81 ? -2.258 -2.832 9.082 1.00 84.12 81 GLY A O 1
ATOM 675 N N . ALA A 1 82 ? -1.216 -1.814 7.368 1.00 85.75 82 ALA A N 1
ATOM 676 C CA . ALA A 1 82 ? -0.617 -0.747 8.166 1.00 85.75 82 ALA A CA 1
ATOM 677 C C . ALA A 1 82 ? -1.676 0.122 8.862 1.00 85.75 82 ALA A C 1
ATOM 679 O O . ALA A 1 82 ? -1.526 0.464 10.034 1.00 85.75 82 ALA A O 1
ATOM 680 N N . LYS A 1 83 ? -2.798 0.428 8.199 1.00 85.00 83 LYS A N 1
ATOM 681 C CA . LYS A 1 83 ? -3.885 1.202 8.813 1.00 85.00 83 LYS A CA 1
ATOM 682 C C . LYS A 1 83 ? -4.498 0.491 10.020 1.00 85.00 83 LYS A C 1
ATOM 684 O O . LYS A 1 83 ? -4.730 1.131 11.044 1.00 85.00 83 LYS A O 1
ATOM 689 N N . LYS A 1 84 ? -4.746 -0.819 9.917 1.00 83.12 84 LYS A N 1
ATOM 690 C CA . LYS A 1 84 ? -5.275 -1.618 11.032 1.00 83.12 84 LYS A CA 1
ATOM 691 C C . LYS A 1 84 ? -4.314 -1.607 12.224 1.00 83.12 84 LYS A C 1
ATOM 693 O O . LYS A 1 84 ? -4.765 -1.526 13.366 1.00 83.12 84 LYS A O 1
ATOM 698 N N . LEU A 1 85 ? -3.009 -1.655 11.960 1.00 80.62 85 LEU A N 1
ATOM 699 C CA . LEU A 1 85 ? -1.977 -1.589 12.992 1.00 80.62 85 LEU A CA 1
ATOM 700 C C . LEU A 1 85 ? -1.975 -0.230 13.708 1.00 80.62 85 LEU A C 1
ATOM 702 O O . LEU A 1 85 ? -2.028 -0.197 14.935 1.00 80.62 85 LEU A O 1
ATOM 706 N N . VAL A 1 86 ? -2.011 0.876 12.953 1.00 81.19 86 VAL A N 1
ATOM 707 C CA . VAL A 1 86 ? -2.099 2.241 13.508 1.00 81.19 86 VAL A CA 1
ATOM 708 C C . VAL A 1 86 ? -3.338 2.393 14.396 1.00 81.19 86 VAL A C 1
ATOM 710 O O . VAL A 1 86 ? -3.211 2.799 15.546 1.00 81.19 86 VAL A O 1
ATOM 713 N N . GLN A 1 87 ? -4.517 1.978 13.919 1.00 80.25 87 GLN A N 1
ATOM 714 C CA . GLN A 1 87 ? -5.765 2.048 14.695 1.00 80.25 87 GLN A CA 1
ATOM 715 C C . GLN A 1 87 ? -5.705 1.212 15.981 1.00 80.25 87 GLN A C 1
ATOM 717 O O . GLN A 1 87 ? -6.159 1.650 17.035 1.00 80.25 87 GLN A O 1
ATOM 722 N N . THR A 1 88 ? -5.135 0.006 15.909 1.00 74.75 88 THR A N 1
ATOM 723 C CA . THR A 1 88 ? -4.998 -0.878 17.078 1.00 74.75 88 THR A CA 1
ATOM 724 C C . THR A 1 88 ? -4.072 -0.257 18.124 1.00 74.75 88 THR A C 1
ATOM 726 O O . THR A 1 88 ? -4.371 -0.306 19.316 1.00 74.75 88 THR A O 1
ATOM 729 N N . ASN A 1 89 ? -2.978 0.368 17.684 1.00 70.38 89 ASN A N 1
ATOM 730 C CA . ASN A 1 89 ? -2.031 1.029 18.574 1.00 70.38 89 ASN A CA 1
ATOM 731 C C . ASN A 1 89 ? -2.639 2.292 19.213 1.00 70.38 89 ASN A C 1
ATOM 733 O O . ASN A 1 89 ? -2.548 2.456 20.426 1.00 70.38 89 ASN A O 1
ATOM 737 N N . GLU A 1 90 ? -3.351 3.123 18.445 1.00 72.19 90 GLU A N 1
ATOM 738 C CA . GLU A 1 90 ? -4.079 4.291 18.969 1.00 72.19 90 GLU A CA 1
ATOM 739 C C . GLU A 1 90 ? -5.094 3.889 20.053 1.00 72.19 90 GLU A C 1
ATOM 741 O O . GLU A 1 90 ? -5.136 4.492 21.127 1.00 72.19 90 GLU A O 1
ATOM 746 N N . ILE A 1 91 ? -5.861 2.820 19.817 1.00 68.62 91 ILE A N 1
ATOM 747 C CA . ILE A 1 91 ? -6.808 2.269 20.796 1.00 68.62 91 ILE A CA 1
ATOM 748 C C . ILE A 1 91 ? -6.075 1.747 22.043 1.00 68.62 91 ILE A C 1
ATOM 750 O O . ILE A 1 91 ? -6.502 2.018 23.167 1.00 68.62 91 ILE A O 1
ATOM 754 N N . ALA A 1 92 ? -4.961 1.028 21.874 1.00 64.81 92 ALA A N 1
ATOM 755 C CA . ALA A 1 92 ? -4.161 0.528 22.991 1.00 64.81 92 ALA A CA 1
ATOM 756 C C . ALA A 1 92 ? -3.584 1.672 23.846 1.00 64.81 92 ALA A C 1
ATOM 758 O O . ALA A 1 92 ? -3.619 1.599 25.075 1.00 64.81 92 ALA A O 1
ATOM 759 N N . GLN A 1 93 ? -3.111 2.755 23.221 1.00 64.81 93 GLN A N 1
ATOM 760 C CA . GLN A 1 93 ? -2.621 3.947 23.921 1.00 64.81 93 GLN A CA 1
ATOM 761 C C . GLN A 1 93 ? -3.735 4.672 24.688 1.00 64.81 93 GLN A C 1
ATOM 763 O O . GLN A 1 93 ? -3.513 5.092 25.822 1.00 64.81 93 GLN A O 1
ATOM 768 N N . GLN A 1 94 ? -4.942 4.766 24.120 1.00 61.50 94 GLN A N 1
ATOM 769 C CA . GLN A 1 94 ? -6.103 5.356 24.797 1.00 61.50 94 GLN A CA 1
ATOM 770 C C . GLN A 1 94 ? -6.580 4.504 25.986 1.00 61.50 94 GLN A C 1
ATOM 772 O O . GLN A 1 94 ? -6.922 5.046 27.036 1.00 61.50 94 GLN A O 1
ATOM 777 N N . MET A 1 95 ? -6.565 3.172 25.860 1.00 56.50 95 MET A N 1
ATOM 778 C CA . MET A 1 95 ? -7.017 2.263 26.923 1.00 56.50 95 MET A CA 1
ATOM 779 C C . MET A 1 95 ? -6.010 2.079 28.067 1.00 56.50 95 MET A C 1
ATOM 781 O O . MET A 1 95 ? -6.439 1.802 29.190 1.00 56.50 95 MET A O 1
ATOM 785 N N . ARG A 1 96 ? -4.705 2.314 27.843 1.00 54.97 96 ARG A N 1
ATOM 786 C CA . ARG A 1 96 ? -3.680 2.336 28.912 1.00 54.97 96 ARG A CA 1
ATOM 787 C C . ARG A 1 96 ? -3.996 3.336 30.034 1.00 54.97 96 ARG A C 1
ATOM 789 O O . ARG A 1 96 ? -3.523 3.150 31.149 1.00 54.97 96 ARG A O 1
ATOM 796 N N . GLY A 1 97 ? -4.803 4.364 29.763 1.00 47.56 97 GLY A N 1
ATOM 797 C CA . GLY A 1 97 ? -5.260 5.330 30.767 1.00 47.56 97 GLY A CA 1
ATOM 798 C C . GLY A 1 97 ? -6.512 4.923 31.557 1.00 47.56 97 GLY A C 1
ATOM 799 O O . GLY A 1 97 ? -6.872 5.638 32.487 1.00 47.56 97 GLY A O 1
ATOM 800 N N . VAL A 1 98 ? -7.197 3.826 31.198 1.00 48.50 98 VAL A N 1
ATOM 801 C CA . VAL A 1 98 ? -8.553 3.531 31.712 1.00 48.50 98 VAL A CA 1
ATOM 802 C C . VAL A 1 98 ? -8.689 2.128 32.315 1.00 48.50 98 VAL A C 1
ATOM 804 O O . VAL A 1 98 ? -9.422 1.970 33.286 1.00 48.50 98 VAL A O 1
ATOM 807 N N . PHE A 1 99 ? -7.973 1.112 31.821 1.00 44.72 99 PHE A N 1
ATOM 808 C CA . PHE A 1 99 ? -8.038 -0.241 32.386 1.00 44.72 99 PHE A CA 1
ATOM 809 C C . PHE A 1 99 ? -6.705 -0.985 32.259 1.00 44.72 99 PHE A C 1
ATOM 811 O O . PHE A 1 99 ? -6.108 -1.052 31.187 1.00 44.72 99 PHE A O 1
ATOM 818 N N . GLN A 1 100 ? -6.284 -1.628 33.349 1.00 42.12 100 GLN A N 1
ATOM 819 C CA . GLN A 1 100 ? -5.185 -2.591 33.363 1.00 42.12 100 GLN A CA 1
ATOM 820 C C . GLN A 1 100 ? -5.703 -3.935 32.813 1.00 42.12 100 GLN A C 1
ATOM 822 O O . GLN A 1 100 ? -5.976 -4.871 33.558 1.00 42.12 100 GLN A O 1
ATOM 827 N N . PHE A 1 101 ? -5.947 -4.005 31.501 1.00 41.72 101 PHE A N 1
ATOM 828 C CA . PHE A 1 101 ? -6.288 -5.264 30.831 1.00 41.72 101 PHE A CA 1
ATOM 829 C C . PHE A 1 101 ? -5.040 -6.143 30.707 1.00 41.72 101 PHE A C 1
ATOM 831 O O . PHE A 1 101 ? -3.964 -5.639 30.396 1.00 41.72 101 PHE A O 1
ATOM 838 N N . ASN A 1 102 ? -5.195 -7.451 30.945 1.00 41.91 102 ASN A N 1
ATOM 839 C CA . ASN A 1 102 ? -4.136 -8.458 30.809 1.00 41.91 102 ASN A CA 1
ATOM 840 C C . ASN A 1 102 ? -3.392 -8.300 29.468 1.00 41.91 102 ASN A C 1
ATOM 842 O O . ASN A 1 102 ? -3.943 -8.555 28.398 1.00 41.91 102 ASN A O 1
ATOM 846 N N . LEU A 1 103 ? -2.136 -7.859 29.566 1.00 43.19 103 LEU A N 1
ATOM 847 C CA . LEU A 1 103 ? -1.263 -7.358 28.498 1.00 43.19 103 LEU A CA 1
ATOM 848 C C . LEU A 1 103 ? -0.556 -8.449 27.679 1.00 43.19 103 LEU A C 1
ATOM 850 O O . LEU A 1 103 ? 0.182 -8.130 26.752 1.00 43.19 103 LEU A O 1
ATOM 854 N N . THR A 1 104 ? -0.816 -9.729 27.941 1.00 41.59 104 THR A N 1
ATOM 855 C CA . THR A 1 104 ? -0.029 -10.850 27.392 1.00 41.59 104 THR A CA 1
ATOM 856 C C . THR A 1 104 ? -0.125 -11.019 25.865 1.00 41.59 104 THR A C 1
ATOM 858 O O . THR A 1 104 ? 0.620 -11.802 25.294 1.00 41.59 104 THR A O 1
ATOM 861 N N . LEU A 1 105 ? -1.028 -10.294 25.191 1.00 41.69 105 LEU A N 1
ATOM 862 C CA . LEU A 1 105 ? -1.183 -10.262 23.725 1.00 41.69 105 LEU A CA 1
ATOM 863 C C . LEU A 1 105 ? -0.811 -8.909 23.086 1.00 41.69 105 LEU A C 1
ATOM 865 O O . LEU A 1 105 ? -0.784 -8.804 21.864 1.00 41.69 105 LEU A O 1
ATOM 869 N N . ILE A 1 106 ? -0.560 -7.871 23.891 1.00 46.22 106 ILE A N 1
ATOM 870 C CA . ILE A 1 106 ? -0.325 -6.488 23.428 1.00 46.22 106 ILE A CA 1
ATOM 871 C C . ILE A 1 106 ? 1.155 -6.092 23.577 1.00 46.22 106 ILE A C 1
ATOM 873 O O . ILE A 1 106 ? 1.607 -5.154 22.922 1.00 46.22 106 ILE A O 1
ATOM 877 N N . GLU A 1 107 ? 1.925 -6.813 24.396 1.00 41.25 107 GLU A N 1
ATOM 878 C CA . GLU A 1 107 ? 3.336 -6.501 24.670 1.00 41.25 107 GLU A CA 1
ATOM 879 C C . GLU A 1 107 ? 4.257 -6.589 23.436 1.00 41.25 107 GLU A C 1
ATOM 881 O O . GLU A 1 107 ? 5.250 -5.873 23.400 1.00 41.25 107 GLU A O 1
ATOM 886 N N . ASP A 1 108 ? 3.882 -7.324 22.381 1.00 42.53 108 ASP A N 1
ATOM 887 C CA . ASP A 1 108 ? 4.705 -7.485 21.164 1.00 42.53 108 ASP A CA 1
ATOM 888 C C . ASP A 1 108 ? 4.338 -6.554 19.986 1.00 42.53 108 ASP A C 1
ATOM 890 O O . ASP A 1 108 ? 4.936 -6.636 18.916 1.00 42.53 108 ASP A O 1
ATOM 894 N N . THR A 1 109 ? 3.347 -5.663 20.127 1.00 50.44 109 THR A N 1
ATOM 895 C CA . THR A 1 109 ? 2.872 -4.812 19.003 1.00 50.44 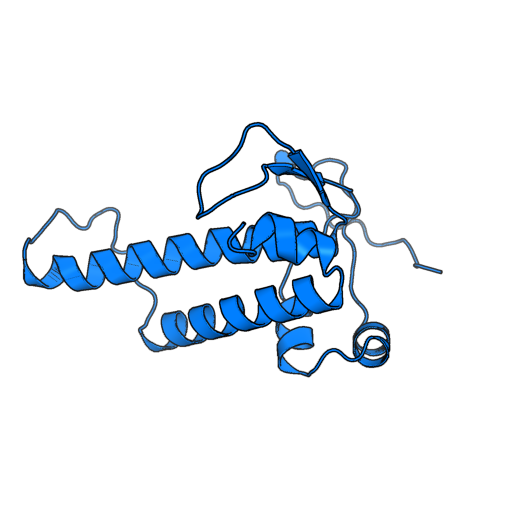109 THR A CA 1
ATOM 896 C C . THR A 1 109 ? 2.780 -3.321 19.314 1.00 50.44 109 THR A C 1
ATOM 898 O O . THR A 1 109 ? 2.250 -2.543 18.510 1.00 50.44 109 THR A O 1
ATOM 901 N N . THR A 1 110 ? 3.326 -2.869 20.445 1.00 53.19 110 THR A N 1
ATOM 902 C CA . THR A 1 110 ? 3.458 -1.430 20.683 1.00 53.19 110 THR A CA 1
ATOM 903 C C . THR A 1 110 ? 4.666 -0.875 19.952 1.00 53.19 110 THR A C 1
ATOM 905 O O . THR A 1 110 ? 5.761 -0.824 20.495 1.00 53.19 110 THR A O 1
ATOM 908 N N . LEU A 1 111 ? 4.424 -0.442 18.718 1.00 58.03 111 LEU A N 1
ATOM 909 C CA . LEU A 1 111 ? 5.324 0.428 17.971 1.00 58.03 111 LEU A CA 1
ATOM 910 C C . LEU A 1 111 ? 5.628 1.697 18.767 1.00 58.03 111 LEU A C 1
ATOM 912 O O . LEU A 1 111 ? 4.733 2.261 19.413 1.00 58.03 111 LEU A O 1
ATOM 916 N N . GLU A 1 112 ? 6.870 2.161 18.682 1.00 68.12 112 GLU A N 1
ATOM 917 C CA . GLU A 1 112 ? 7.257 3.450 19.242 1.00 68.12 112 GLU A CA 1
ATOM 918 C C . GLU A 1 112 ? 6.472 4.577 18.549 1.00 68.12 112 GLU A C 1
ATOM 920 O O . GLU A 1 112 ? 6.089 4.486 17.379 1.00 68.12 112 GLU A O 1
ATOM 925 N N . SER A 1 113 ? 6.227 5.687 19.250 1.00 63.06 113 SER A N 1
ATOM 926 C CA . SER A 1 113 ? 5.452 6.815 18.706 1.00 63.06 113 SER A CA 1
ATOM 927 C C . SER A 1 113 ? 6.022 7.357 17.384 1.00 63.06 113 SER A C 1
ATOM 929 O O . SER A 1 113 ? 5.261 7.756 16.499 1.00 63.06 113 SER A O 1
ATOM 931 N N . GLY A 1 114 ? 7.347 7.310 17.208 1.00 61.94 114 GLY A N 1
ATOM 932 C CA . GLY A 1 114 ? 8.020 7.666 15.955 1.00 61.94 114 GLY A CA 1
ATOM 933 C C . GLY A 1 114 ? 7.719 6.711 14.792 1.00 61.94 114 GLY A C 1
ATOM 934 O O . GLY A 1 114 ? 7.585 7.153 13.650 1.00 61.94 114 GLY A O 1
ATOM 935 N N . GLU A 1 115 ? 7.543 5.420 15.066 1.00 72.44 115 GLU A N 1
ATOM 936 C CA . GLU A 1 115 ? 7.220 4.405 14.057 1.00 72.44 115 GLU A CA 1
ATOM 937 C C . GLU A 1 115 ? 5.771 4.530 13.577 1.0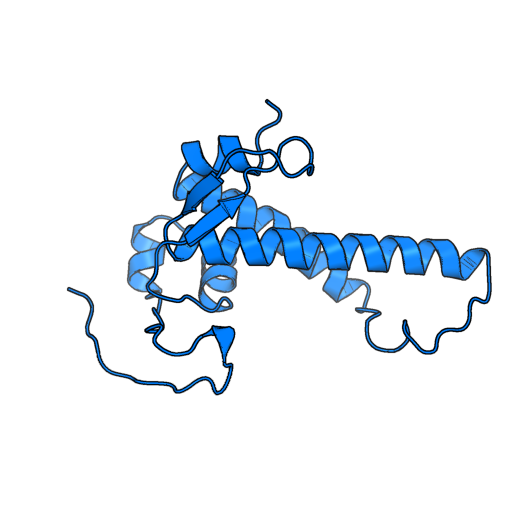0 72.44 115 GLU A C 1
ATOM 939 O O . GLU A 1 115 ? 5.497 4.388 12.385 1.00 72.44 115 GLU A O 1
ATOM 944 N N . ILE A 1 116 ? 4.847 4.893 14.473 1.00 73.69 116 ILE A N 1
ATOM 945 C CA . ILE A 1 116 ? 3.447 5.175 14.117 1.00 73.69 116 ILE A CA 1
ATOM 946 C C . ILE A 1 116 ? 3.364 6.385 13.185 1.00 73.69 116 ILE A C 1
ATOM 948 O O . ILE A 1 116 ? 2.682 6.323 12.162 1.00 73.69 116 ILE A O 1
ATOM 952 N N . LEU A 1 117 ? 4.088 7.468 13.491 1.00 73.44 117 LEU A N 1
ATOM 953 C CA . LEU A 1 117 ? 4.148 8.654 12.628 1.00 73.44 117 LEU A CA 1
ATOM 954 C C . LEU A 1 117 ? 4.731 8.317 11.249 1.00 73.44 117 LEU A C 1
ATOM 956 O O . LEU A 1 117 ? 4.215 8.774 10.224 1.00 73.44 117 LEU A O 1
ATOM 960 N N . LYS A 1 118 ? 5.774 7.475 11.206 1.00 81.00 118 LYS A N 1
ATOM 961 C CA . LYS A 1 118 ? 6.351 6.980 9.949 1.00 81.00 118 LYS A CA 1
ATOM 962 C C . LYS A 1 118 ? 5.326 6.172 9.145 1.00 81.00 118 LYS A C 1
ATOM 964 O O . LYS A 1 118 ? 5.155 6.443 7.957 1.00 81.00 118 LYS A O 1
ATOM 969 N N . LEU A 1 119 ? 4.595 5.254 9.780 1.00 82.62 119 LEU A N 1
ATOM 970 C CA . LEU A 1 119 ? 3.537 4.473 9.130 1.00 82.62 119 LEU A CA 1
ATOM 971 C C . LEU A 1 119 ? 2.392 5.356 8.630 1.00 82.62 119 LEU A C 1
ATOM 973 O O . LEU A 1 119 ? 1.955 5.201 7.494 1.00 82.62 119 LEU A O 1
ATOM 977 N N . GLN A 1 120 ? 1.928 6.321 9.427 1.00 83.56 120 GLN A N 1
ATOM 978 C CA . GLN A 1 120 ? 0.891 7.271 9.014 1.00 83.56 120 GLN A CA 1
ATOM 979 C C . GLN A 1 120 ? 1.312 8.062 7.766 1.00 83.56 120 GLN A C 1
ATOM 981 O O . GLN A 1 120 ? 0.513 8.220 6.837 1.00 83.56 120 GLN A O 1
ATOM 986 N N . ARG A 1 121 ? 2.578 8.494 7.690 1.00 88.00 121 ARG A N 1
ATOM 987 C CA . ARG A 1 121 ? 3.133 9.115 6.478 1.00 88.00 121 ARG A CA 1
ATOM 988 C C . ARG A 1 121 ? 3.144 8.136 5.304 1.00 88.00 121 ARG A C 1
ATOM 990 O O . ARG A 1 121 ? 2.676 8.486 4.223 1.00 88.00 121 ARG A O 1
ATOM 997 N N . GLN A 1 122 ? 3.602 6.902 5.505 1.00 90.44 122 GLN A N 1
ATOM 998 C CA . GLN A 1 122 ? 3.626 5.882 4.452 1.00 90.44 122 GLN A CA 1
ATOM 999 C C . GLN A 1 122 ? 2.222 5.522 3.936 1.00 90.44 122 GLN A C 1
ATOM 1001 O O . GLN A 1 122 ? 2.060 5.275 2.745 1.00 90.44 122 GLN A O 1
ATOM 1006 N N . LEU A 1 123 ? 1.182 5.574 4.776 1.00 90.88 123 LEU A N 1
ATOM 1007 C CA . LEU A 1 123 ? -0.213 5.411 4.343 1.00 90.88 123 LEU A CA 1
ATOM 1008 C C . LEU A 1 123 ? -0.651 6.511 3.364 1.00 90.88 123 LEU A C 1
ATOM 1010 O O . LEU A 1 123 ? -1.380 6.234 2.407 1.00 90.88 123 LEU A O 1
ATOM 1014 N N . PHE A 1 124 ? -0.225 7.757 3.591 1.00 92.12 124 PHE A N 1
ATOM 1015 C CA . PHE A 1 124 ? -0.477 8.862 2.662 1.00 92.12 124 PHE A CA 1
ATOM 1016 C C . PHE A 1 124 ? 0.278 8.660 1.342 1.00 92.12 124 PHE A C 1
ATOM 1018 O O . PHE A 1 124 ? -0.306 8.813 0.266 1.00 92.12 124 PHE A O 1
ATOM 1025 N N . VAL A 1 125 ? 1.545 8.245 1.423 1.00 94.00 125 VAL A N 1
ATOM 1026 C CA . VAL A 1 125 ? 2.377 7.938 0.253 1.00 94.00 125 VAL A CA 1
ATOM 1027 C C . VAL A 1 125 ? 1.754 6.807 -0.575 1.00 94.00 125 VAL A C 1
ATOM 1029 O O . VAL A 1 125 ? 1.551 6.983 -1.772 1.00 94.00 125 VAL A O 1
ATOM 1032 N N . ALA A 1 126 ? 1.329 5.701 0.046 1.00 93.25 126 ALA A N 1
ATOM 1033 C CA . ALA A 1 126 ? 0.677 4.583 -0.644 1.00 93.25 126 ALA A CA 1
ATOM 1034 C C . ALA A 1 126 ? -0.547 5.036 -1.461 1.00 93.25 126 ALA A C 1
ATOM 1036 O O . ALA A 1 126 ? -0.687 4.688 -2.634 1.00 93.25 126 ALA A O 1
ATOM 1037 N N . LYS A 1 127 ? -1.404 5.886 -0.876 1.00 90.88 127 LYS A N 1
ATOM 1038 C CA . LYS A 1 127 ? -2.548 6.483 -1.583 1.00 90.88 127 LYS A CA 1
ATOM 1039 C C . LYS A 1 127 ? -2.125 7.324 -2.786 1.00 90.88 127 LYS A C 1
ATOM 1041 O O . LYS A 1 127 ? -2.772 7.238 -3.830 1.00 90.88 127 LYS A O 1
ATOM 1046 N N . SER A 1 128 ? -1.079 8.143 -2.639 1.00 92.50 128 SER A N 1
ATOM 1047 C CA . SER A 1 128 ? -0.528 8.962 -3.732 1.00 92.50 128 SER A CA 1
ATOM 1048 C C . SER A 1 128 ? -0.088 8.088 -4.905 1.00 92.50 128 SER A C 1
ATOM 1050 O O . SER A 1 128 ? -0.463 8.347 -6.048 1.00 92.50 128 SER A O 1
ATOM 1052 N N . ILE A 1 129 ? 0.632 7.001 -4.619 1.00 94.12 129 ILE A N 1
ATOM 1053 C CA . ILE A 1 129 ? 1.145 6.086 -5.642 1.00 94.12 129 ILE A CA 1
ATOM 1054 C C . ILE A 1 129 ? 0.003 5.400 -6.386 1.00 94.12 129 ILE A C 1
ATOM 1056 O O . ILE A 1 129 ? -0.003 5.411 -7.615 1.00 94.12 129 ILE A O 1
ATOM 1060 N N . VAL A 1 130 ? -0.990 4.858 -5.669 1.00 92.00 130 VAL A N 1
ATOM 1061 C CA . VAL A 1 130 ? -2.151 4.222 -6.314 1.00 92.00 130 VAL A CA 1
ATOM 1062 C C . VAL A 1 130 ? -2.893 5.226 -7.194 1.00 92.00 130 VAL A C 1
ATOM 1064 O O . VAL A 1 130 ? -3.268 4.885 -8.310 1.00 92.00 130 VAL A O 1
ATOM 1067 N N . LYS A 1 131 ? -3.044 6.481 -6.751 1.00 90.88 131 LYS A N 1
ATOM 1068 C CA . LYS A 1 131 ? -3.650 7.538 -7.572 1.00 90.88 131 LYS A CA 1
ATOM 1069 C C . LYS A 1 131 ? -2.873 7.786 -8.868 1.00 90.88 131 LYS A C 1
ATOM 1071 O O . LYS A 1 131 ? -3.498 7.930 -9.913 1.00 90.88 131 LYS A O 1
ATOM 1076 N N . LYS A 1 132 ? -1.537 7.826 -8.805 1.00 90.69 132 LYS A N 1
ATOM 1077 C CA . LYS A 1 132 ? -0.665 8.011 -9.980 1.00 90.69 132 LYS A CA 1
ATOM 1078 C C . LYS A 1 132 ? -0.700 6.820 -10.937 1.00 90.69 132 LYS A C 1
ATOM 1080 O O . LYS A 1 132 ? -0.698 7.026 -12.144 1.00 90.69 132 LYS A O 1
ATOM 1085 N N . GLN A 1 133 ? -0.713 5.598 -10.406 1.00 88.19 133 GLN A N 1
ATOM 1086 C CA . GLN A 1 133 ? -0.764 4.375 -11.212 1.00 88.19 133 GLN A CA 1
ATOM 1087 C C . GLN A 1 133 ? -2.138 4.178 -11.858 1.00 88.19 133 GLN A C 1
ATOM 1089 O O . GLN A 1 133 ? -2.232 3.800 -13.023 1.00 88.19 133 GLN A O 1
ATOM 1094 N N . SER A 1 134 ? -3.215 4.432 -11.111 1.00 88.94 134 SER A N 1
ATOM 1095 C CA . SER A 1 134 ? -4.579 4.235 -11.589 1.00 88.94 134 SER A CA 1
ATOM 1096 C C . SER A 1 134 ? -5.590 5.048 -10.781 1.00 88.94 134 SER A C 1
ATOM 1098 O O . SER A 1 134 ? -6.027 4.654 -9.695 1.00 88.94 134 SER A O 1
ATOM 1100 N N . GLU A 1 135 ? -6.049 6.162 -11.358 1.00 88.31 135 GLU A N 1
ATOM 1101 C CA . GLU A 1 135 ? -7.130 6.972 -10.777 1.00 88.31 135 GLU A CA 1
ATOM 1102 C C . GLU A 1 135 ? -8.415 6.162 -10.567 1.00 88.31 135 GLU A C 1
ATOM 1104 O O . GLU A 1 135 ? -9.139 6.371 -9.592 1.00 88.31 135 GLU A O 1
ATOM 1109 N N . TRP A 1 136 ? -8.679 5.203 -11.457 1.00 87.69 136 TRP A N 1
ATOM 1110 C CA . TRP A 1 136 ? -9.836 4.323 -11.354 1.00 87.69 136 TRP A CA 1
ATOM 1111 C C . TRP A 1 136 ? -9.748 3.439 -10.105 1.00 87.69 136 TRP A C 1
ATOM 1113 O O . TRP A 1 136 ? -10.664 3.466 -9.283 1.00 87.69 136 TRP A O 1
ATOM 1123 N N . ILE A 1 137 ? -8.630 2.725 -9.899 1.00 87.19 137 ILE A N 1
ATOM 1124 C CA . ILE A 1 137 ? -8.418 1.899 -8.693 1.00 87.19 137 ILE A CA 1
ATOM 1125 C C . ILE A 1 137 ? -8.487 2.774 -7.441 1.00 87.19 137 ILE A C 1
ATOM 1127 O O . ILE A 1 137 ? -9.148 2.408 -6.467 1.00 87.19 137 ILE A O 1
ATOM 1131 N N . TYR A 1 138 ? -7.868 3.955 -7.482 1.00 88.25 138 TYR A N 1
ATOM 1132 C CA . TYR A 1 138 ? -7.930 4.911 -6.383 1.00 88.25 138 TYR A CA 1
ATOM 1133 C C . TYR A 1 138 ? -9.374 5.271 -6.013 1.00 88.25 138 TYR A C 1
ATOM 1135 O O . TYR A 1 138 ? -9.727 5.245 -4.835 1.00 88.25 138 TYR A O 1
ATOM 1143 N N . GLY A 1 139 ? -10.229 5.547 -7.000 1.00 84.25 139 GLY A N 1
ATOM 1144 C CA . GLY A 1 139 ? -11.646 5.830 -6.778 1.00 84.25 139 GLY A CA 1
ATOM 1145 C C . GLY A 1 139 ? -12.390 4.671 -6.110 1.00 84.25 139 GLY A C 1
ATOM 1146 O O . GLY A 1 139 ? -13.135 4.893 -5.159 1.00 84.25 139 GLY A O 1
ATOM 1147 N N . PHE A 1 140 ? -12.147 3.432 -6.547 1.00 82.81 140 PHE A N 1
ATOM 1148 C CA . PHE A 1 140 ? -12.797 2.248 -5.971 1.00 82.81 140 PHE A CA 1
ATOM 1149 C C . PHE A 1 140 ? -12.327 1.901 -4.561 1.00 82.81 140 PHE A C 1
ATOM 1151 O O . PHE A 1 140 ? -13.118 1.375 -3.7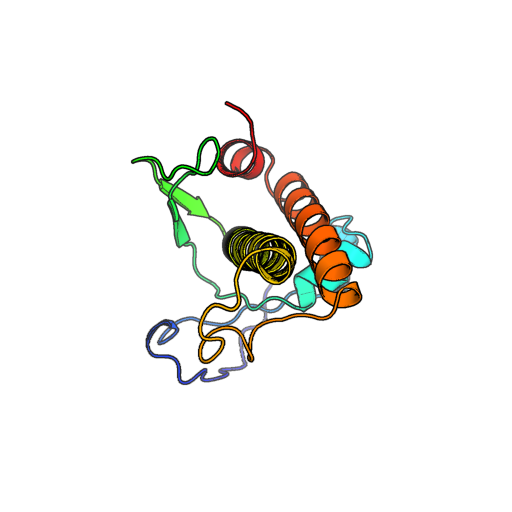80 1.00 82.81 140 PHE A O 1
ATOM 1158 N N . ILE A 1 141 ? -11.052 2.139 -4.252 1.00 79.88 141 ILE A N 1
ATOM 1159 C CA . ILE A 1 141 ? -10.444 1.709 -2.989 1.00 79.88 141 ILE A CA 1
ATOM 1160 C C . ILE A 1 141 ? -10.447 2.822 -1.931 1.00 79.88 141 ILE A C 1
ATOM 1162 O O . ILE A 1 141 ? -10.609 2.539 -0.742 1.00 79.88 141 ILE A O 1
ATOM 1166 N N . PHE A 1 142 ? -10.278 4.081 -2.344 1.00 78.81 142 PHE A N 1
ATOM 1167 C CA . PHE A 1 142 ? -10.089 5.227 -1.447 1.00 78.81 142 PHE A CA 1
ATOM 1168 C C . PHE A 1 142 ? -11.101 6.361 -1.637 1.00 78.81 142 PHE A C 1
ATOM 1170 O O . PHE A 1 142 ? -11.143 7.261 -0.797 1.00 78.81 142 PHE A O 1
ATOM 1177 N N . GLY A 1 143 ? -11.881 6.361 -2.718 1.00 69.19 143 GLY A N 1
ATOM 1178 C CA . GLY A 1 143 ? -12.868 7.402 -2.984 1.00 69.19 143 GLY A CA 1
ATOM 1179 C C . GLY A 1 143 ? -14.077 7.318 -2.049 1.00 69.19 143 GLY A C 1
ATOM 1180 O O . GLY A 1 143 ? -14.623 6.242 -1.804 1.00 69.19 143 GLY A O 1
ATOM 1181 N N . ASN A 1 144 ? -14.548 8.473 -1.574 1.00 55.34 144 ASN A N 1
ATOM 1182 C CA . ASN A 1 144 ? -15.852 8.596 -0.922 1.00 55.34 144 ASN A CA 1
ATOM 1183 C C . ASN A 1 144 ? -16.926 8.581 -2.019 1.00 55.34 144 ASN A C 1
ATOM 1185 O O . ASN A 1 144 ? -17.213 9.620 -2.607 1.00 55.34 144 ASN A O 1
ATOM 1189 N N . SER A 1 145 ? -17.440 7.395 -2.359 1.00 42.81 145 SER A N 1
ATOM 1190 C CA . SER A 1 145 ? -18.532 7.218 -3.336 1.00 42.81 145 SER A CA 1
ATOM 1191 C C . SER A 1 145 ? -19.830 6.785 -2.676 1.00 42.81 145 SER A C 1
ATOM 1193 O O . SER A 1 145 ? -19.882 5.597 -2.258 1.00 42.81 145 SER A O 1
#

pLDDT: mean 75.38, std 18.11, range [34.69, 94.75]

Radius of gyration: 17.6 Å; chains: 1; bounding box: 36×33×55 Å

Sequence (145 aa):
MFKNDTKFMTDNPITSGLEMMFLEVKALRKMNFNEEEIELLLSLEYFNKYELFPVRKNEKITNKKILLDPVCAALVDFYFGAKKLVQTNEIAQQMRGVFQFNLTLIEDTTLESGEILKLQRQLFVAKSIVKKQSEWIYGFIFGNS